Protein AF-A0A377V210-F1 (afdb_monomer)

Radius of gyration: 30.66 Å; Cα contacts (8 Å, |Δi|>4): 24; chains: 1; bounding box: 51×20×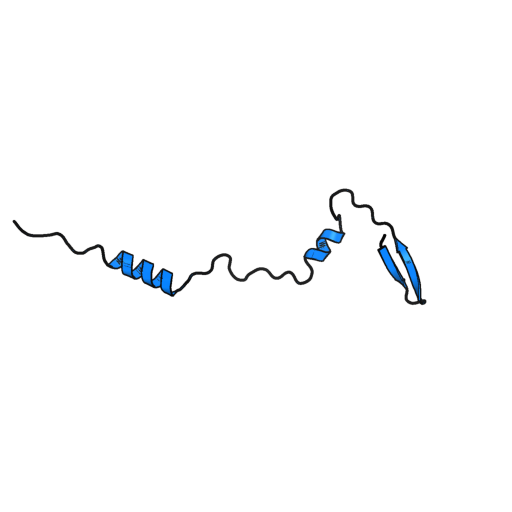93 Å

Structure (mmCIF, N/CA/C/O backbone):
data_AF-A0A377V210-F1
#
_entry.id   AF-A0A377V210-F1
#
loop_
_atom_site.group_PDB
_atom_site.id
_atom_site.type_symbol
_atom_site.label_atom_id
_atom_site.label_alt_id
_atom_site.label_comp_id
_atom_site.label_asym_id
_atom_site.label_entity_id
_atom_site.label_seq_id
_atom_site.pdbx_PDB_ins_code
_atom_site.Cartn_x
_atom_site.Cartn_y
_atom_site.Cartn_z
_atom_site.occupancy
_atom_site.B_iso_or_equiv
_atom_site.auth_seq_id
_atom_site.auth_comp_id
_atom_site.auth_asym_id
_atom_site.auth_atom_id
_atom_site.pdbx_PDB_model_num
ATOM 1 N N . MET A 1 1 ? 16.993 -4.383 -4.159 1.00 84.19 1 MET A N 1
ATOM 2 C CA . MET A 1 1 ? 16.848 -4.446 -5.627 1.00 84.19 1 MET A CA 1
ATOM 3 C C . MET A 1 1 ? 15.428 -4.883 -5.929 1.00 84.19 1 MET A C 1
ATOM 5 O O . MET A 1 1 ? 14.975 -5.817 -5.280 1.00 84.19 1 MET A O 1
ATOM 9 N N . MET A 1 2 ? 14.718 -4.207 -6.828 1.00 91.50 2 MET A N 1
ATOM 10 C CA . MET A 1 2 ? 13.392 -4.631 -7.287 1.00 91.50 2 MET A CA 1
ATOM 11 C C . MET A 1 2 ? 13.489 -5.187 -8.699 1.00 91.50 2 MET A C 1
ATOM 13 O O . MET A 1 2 ? 14.233 -4.651 -9.518 1.00 91.50 2 MET A O 1
ATOM 17 N N . SER A 1 3 ? 12.709 -6.230 -8.964 1.00 95.31 3 SER A N 1
ATOM 18 C CA . SER A 1 3 ? 12.659 -6.923 -10.244 1.00 95.31 3 SER A CA 1
ATOM 19 C C . SER A 1 3 ? 11.233 -6.874 -10.776 1.00 95.31 3 SER A C 1
ATOM 21 O O . SER A 1 3 ? 10.314 -7.336 -10.101 1.00 95.31 3 SER A O 1
ATOM 23 N N . PHE A 1 4 ? 11.049 -6.328 -11.974 1.00 95.31 4 PHE A N 1
ATOM 24 C CA . PHE A 1 4 ? 9.751 -6.248 -12.642 1.00 95.31 4 PHE A CA 1
ATOM 25 C C . PHE A 1 4 ? 9.795 -7.028 -13.951 1.00 95.31 4 PHE A C 1
ATOM 27 O O . PHE A 1 4 ? 10.773 -6.935 -14.690 1.00 95.31 4 PHE A O 1
ATOM 34 N N . SER A 1 5 ? 8.736 -7.782 -14.236 1.00 96.81 5 SER A N 1
ATOM 35 C CA . SER A 1 5 ? 8.581 -8.458 -15.528 1.00 96.81 5 SER A CA 1
ATOM 36 C C . SER A 1 5 ? 7.887 -7.506 -16.493 1.00 96.81 5 SER A C 1
ATOM 38 O O . SER A 1 5 ? 6.775 -7.056 -16.214 1.00 96.81 5 SER A O 1
ATOM 40 N N . ALA A 1 6 ? 8.548 -7.165 -17.594 1.00 96.00 6 ALA A N 1
ATOM 41 C CA . ALA A 1 6 ? 7.953 -6.363 -18.651 1.00 96.00 6 ALA A CA 1
ATOM 42 C C . ALA A 1 6 ? 7.111 -7.246 -19.599 1.00 96.00 6 ALA A C 1
ATOM 44 O O . ALA A 1 6 ? 7.350 -8.454 -19.691 1.00 96.00 6 ALA A O 1
ATOM 45 N N . PRO A 1 7 ? 6.126 -6.675 -20.321 1.00 96.69 7 PRO A N 1
ATOM 46 C CA . PRO A 1 7 ? 5.272 -7.434 -21.244 1.00 96.69 7 PRO A CA 1
ATOM 47 C C . PRO A 1 7 ? 6.029 -8.110 -22.396 1.00 96.69 7 PRO A C 1
ATOM 49 O O . PRO A 1 7 ? 5.534 -9.066 -22.981 1.00 96.69 7 PRO A O 1
ATOM 52 N N . ASP A 1 8 ? 7.229 -7.625 -22.713 1.00 96.25 8 ASP A N 1
ATOM 53 C CA . ASP A 1 8 ? 8.132 -8.189 -23.720 1.00 96.25 8 ASP A CA 1
ATOM 54 C C . ASP A 1 8 ? 8.968 -9.376 -23.194 1.00 96.25 8 ASP A C 1
ATOM 56 O O . ASP A 1 8 ? 9.855 -9.871 -23.887 1.00 96.25 8 ASP A O 1
ATOM 60 N N . GLY A 1 9 ? 8.705 -9.830 -21.964 1.00 95.19 9 GLY A N 1
ATOM 61 C CA . GLY A 1 9 ? 9.396 -10.950 -21.326 1.00 95.19 9 GLY A CA 1
ATOM 62 C C . GLY A 1 9 ? 10.754 -10.592 -20.723 1.00 95.19 9 GLY A C 1
ATOM 63 O O . GLY A 1 9 ? 11.433 -11.469 -20.187 1.00 95.19 9 GLY A O 1
ATOM 64 N N . ARG A 1 10 ? 11.176 -9.323 -20.777 1.00 97.19 10 ARG A N 1
ATOM 65 C CA . ARG A 1 10 ? 12.442 -8.881 -20.180 1.00 97.19 10 ARG A CA 1
ATOM 66 C C . ARG A 1 10 ? 12.257 -8.523 -18.711 1.00 97.19 10 ARG A C 1
ATOM 68 O O . ARG A 1 10 ? 11.220 -8.017 -18.286 1.00 97.19 10 ARG A O 1
ATOM 75 N N . THR A 1 11 ? 13.316 -8.725 -17.935 1.00 97.00 11 THR A N 1
ATOM 76 C CA . THR A 1 11 ? 13.349 -8.329 -16.526 1.00 97.00 11 THR A CA 1
ATOM 77 C C . THR A 1 11 ? 13.955 -6.938 -16.373 1.00 97.00 11 THR A C 1
ATOM 79 O O . THR A 1 11 ? 15.087 -6.696 -16.792 1.00 97.00 11 THR A O 1
ATOM 82 N N . LEU A 1 12 ? 13.230 -6.036 -15.717 1.00 96.81 12 LEU A N 1
ATOM 83 C CA . LEU A 1 12 ? 13.696 -4.701 -15.358 1.00 96.81 12 LEU A CA 1
ATOM 84 C C . LEU A 1 12 ? 14.179 -4.682 -13.910 1.00 96.81 12 LEU A C 1
ATOM 86 O O . LEU A 1 12 ? 13.475 -5.120 -13.001 1.00 96.81 12 LEU A O 1
ATOM 90 N N . GLN A 1 13 ? 15.368 -4.128 -13.699 1.00 97.12 13 GLN A N 1
ATOM 91 C CA . GLN A 1 13 ? 16.029 -4.058 -12.402 1.00 97.12 13 GLN A CA 1
ATOM 92 C C . GLN A 1 13 ? 16.067 -2.608 -11.912 1.00 97.12 13 GLN A C 1
ATOM 94 O O . GLN A 1 13 ? 16.594 -1.736 -12.598 1.00 97.12 13 GLN A O 1
ATOM 99 N N . TRP A 1 14 ? 15.506 -2.347 -10.731 1.00 94.75 14 TRP A N 1
ATOM 100 C CA . TRP A 1 14 ? 15.375 -1.000 -10.167 1.00 94.75 14 TRP A CA 1
ATOM 101 C C . TRP A 1 14 ? 15.957 -0.910 -8.754 1.00 94.75 14 TRP A C 1
ATOM 103 O O . TRP A 1 14 ? 15.825 -1.826 -7.933 1.00 94.75 14 TRP A O 1
ATOM 113 N N . VAL A 1 15 ? 16.565 0.237 -8.449 1.00 95.19 15 VAL A N 1
ATOM 114 C CA . VAL A 1 15 ? 17.030 0.591 -7.103 1.00 95.19 15 VAL A CA 1
ATOM 115 C C . VAL A 1 15 ? 16.140 1.701 -6.561 1.00 95.19 15 VAL A C 1
ATOM 117 O O . VAL A 1 15 ? 16.178 2.826 -7.049 1.00 95.19 15 VAL A O 1
ATOM 120 N N . LEU A 1 16 ? 15.362 1.395 -5.524 1.00 93.94 16 LEU A N 1
ATOM 121 C CA . LEU A 1 16 ? 14.652 2.405 -4.746 1.00 93.94 16 LEU A CA 1
ATOM 122 C C . LEU A 1 16 ? 15.505 2.804 -3.541 1.00 93.94 16 LEU A C 1
ATOM 124 O O . LEU A 1 1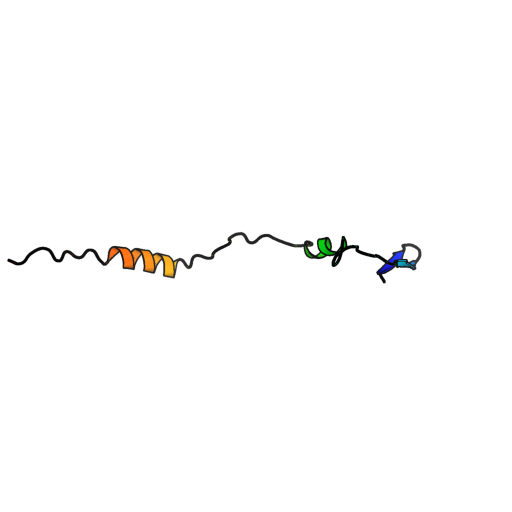6 ? 15.940 1.937 -2.782 1.00 93.94 16 LEU A O 1
ATOM 128 N N . ARG A 1 17 ? 15.707 4.109 -3.343 1.00 95.06 17 ARG A N 1
ATOM 129 C CA . ARG A 1 17 ? 16.353 4.666 -2.148 1.00 95.06 17 ARG A CA 1
ATOM 130 C C . ARG A 1 17 ? 15.348 5.515 -1.384 1.00 95.06 17 ARG A C 1
ATOM 132 O O . ARG A 1 17 ? 14.924 6.560 -1.869 1.00 95.06 17 ARG A O 1
ATOM 139 N N . SER A 1 18 ? 14.953 5.046 -0.208 1.00 95.38 18 SER A N 1
ATOM 140 C CA . SER A 1 18 ? 14.154 5.823 0.733 1.00 95.38 18 SER A CA 1
ATOM 141 C C . SER A 1 18 ? 15.057 6.755 1.537 1.00 95.38 18 SER A C 1
ATOM 143 O O . SER A 1 18 ? 16.211 6.439 1.815 1.00 95.38 18 SER A O 1
ATOM 145 N N . GLN A 1 19 ? 14.524 7.916 1.911 1.00 95.31 19 GLN A N 1
ATOM 146 C CA . GLN A 1 19 ? 15.212 8.826 2.832 1.00 95.31 19 GLN A CA 1
ATOM 147 C C . GLN A 1 19 ? 15.057 8.372 4.290 1.00 95.31 19 GLN A C 1
ATOM 149 O O . GLN A 1 19 ? 15.966 8.543 5.092 1.00 95.31 19 GLN A O 1
ATOM 154 N N . LEU A 1 20 ? 13.911 7.769 4.623 1.00 94.31 20 LEU A N 1
ATOM 155 C CA . LEU A 1 2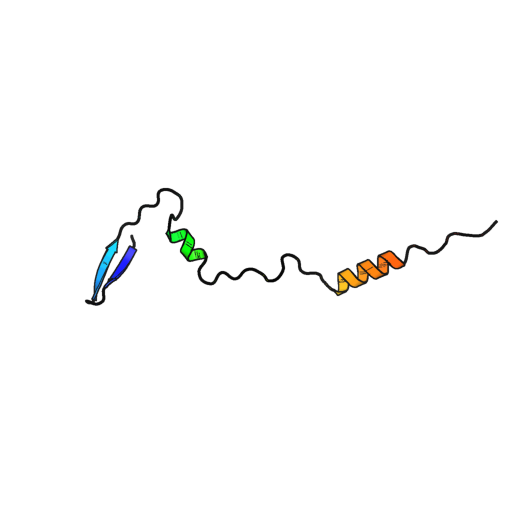0 ? 13.574 7.306 5.964 1.00 94.31 20 LEU A CA 1
ATOM 156 C C . LEU A 1 20 ? 12.775 6.001 5.881 1.00 94.31 20 LEU A C 1
ATOM 158 O O . LEU A 1 20 ? 11.836 5.894 5.086 1.00 94.31 20 LEU A O 1
ATOM 162 N N . GLY A 1 21 ? 13.138 5.024 6.717 1.00 93.50 21 GLY A N 1
ATOM 163 C CA . GLY A 1 21 ? 12.442 3.739 6.827 1.00 93.50 21 GLY A CA 1
ATOM 164 C C . GLY A 1 21 ? 12.218 3.052 5.475 1.00 93.50 21 GLY A C 1
ATOM 165 O O . GLY A 1 21 ? 13.046 3.133 4.565 1.00 93.50 21 GLY A O 1
ATOM 166 N N . SER A 1 22 ? 11.054 2.423 5.316 1.00 94.19 22 SER A N 1
ATOM 167 C CA . SER A 1 22 ? 10.642 1.767 4.064 1.00 94.19 22 SER A CA 1
ATOM 168 C C . SER A 1 22 ? 10.202 2.746 2.961 1.00 94.19 22 SER A C 1
ATOM 170 O O . SER A 1 22 ? 9.812 2.318 1.872 1.00 94.19 22 SER A O 1
ATOM 172 N N . GLY A 1 23 ? 10.255 4.059 3.218 1.00 95.06 23 GLY A N 1
ATOM 173 C CA . GLY A 1 23 ? 9.827 5.106 2.293 1.00 95.06 23 GLY A CA 1
ATOM 174 C C . GLY A 1 23 ? 8.423 4.852 1.725 1.00 95.06 23 GLY A C 1
ATOM 175 O O . GLY A 1 23 ? 7.522 4.483 2.480 1.00 95.06 23 GLY A O 1
ATOM 176 N N . PRO A 1 24 ? 8.215 4.997 0.403 1.00 94.00 24 PRO A N 1
ATOM 177 C CA . PRO A 1 24 ? 6.891 4.831 -0.195 1.00 94.00 24 PRO A CA 1
ATOM 178 C C . PRO A 1 24 ? 6.355 3.396 -0.093 1.00 94.00 24 PRO A C 1
ATOM 180 O O . PRO A 1 24 ? 5.150 3.186 -0.205 1.00 94.00 24 PRO A O 1
ATOM 183 N N . LEU A 1 25 ? 7.214 2.399 0.158 1.00 95.44 25 LEU A N 1
ATOM 184 C CA . LEU A 1 25 ? 6.762 1.017 0.293 1.00 95.44 25 LEU A CA 1
ATOM 185 C C . LEU A 1 25 ? 6.002 0.756 1.594 1.00 95.44 25 LEU A C 1
ATOM 187 O O . LEU A 1 25 ? 5.299 -0.246 1.683 1.00 95.44 25 LEU A O 1
ATOM 191 N N . ALA A 1 26 ? 6.104 1.643 2.589 1.00 95.56 26 ALA A N 1
ATOM 192 C CA . ALA A 1 26 ? 5.344 1.517 3.832 1.00 95.56 26 ALA A CA 1
ATOM 193 C C . ALA A 1 26 ? 3.828 1.441 3.576 1.00 95.56 26 ALA A C 1
ATOM 195 O O . ALA A 1 26 ? 3.114 0.732 4.279 1.00 95.56 26 ALA A O 1
ATOM 196 N N . LEU A 1 27 ? 3.346 2.088 2.509 1.00 95.75 27 LEU A N 1
ATOM 197 C CA . LEU A 1 27 ? 1.936 2.068 2.122 1.00 95.75 27 LEU A CA 1
ATOM 198 C C . LEU A 1 27 ? 1.441 0.678 1.700 1.00 95.75 27 LEU A C 1
ATOM 200 O O . LEU A 1 27 ? 0.243 0.417 1.773 1.00 95.75 27 LEU A O 1
ATOM 204 N N . LEU A 1 28 ? 2.329 -0.241 1.297 1.00 95.81 28 LEU A N 1
ATOM 205 C CA . LEU A 1 28 ? 1.923 -1.610 0.963 1.00 95.81 28 LEU A CA 1
ATOM 206 C C . LEU A 1 28 ? 1.356 -2.357 2.176 1.00 95.81 28 LEU A C 1
ATOM 208 O O . LEU A 1 28 ? 0.514 -3.230 1.985 1.00 95.81 28 LEU A O 1
ATOM 212 N N . ALA A 1 29 ? 1.775 -2.009 3.397 1.00 94.50 29 ALA A N 1
ATOM 213 C CA . ALA A 1 29 ? 1.253 -2.618 4.621 1.00 94.50 29 ALA A CA 1
ATOM 214 C C . ALA A 1 29 ? -0.233 -2.298 4.858 1.00 94.50 29 ALA A C 1
ATOM 216 O O . ALA A 1 29 ? -0.902 -3.005 5.602 1.00 94.50 29 ALA A O 1
ATOM 217 N N . LEU A 1 30 ? -0.758 -1.257 4.206 1.00 96.62 30 LEU A N 1
ATOM 218 C CA . LEU A 1 30 ? -2.165 -0.871 4.297 1.00 96.62 30 LEU A CA 1
ATOM 219 C C . LEU A 1 30 ? -3.060 -1.643 3.314 1.00 96.62 30 LEU A C 1
ATOM 221 O O . LEU A 1 30 ? -4.278 -1.473 3.335 1.00 96.62 30 LEU A O 1
ATOM 225 N N . ARG A 1 31 ? -2.503 -2.482 2.425 1.00 96.81 31 ARG A N 1
ATOM 226 C CA . ARG A 1 31 ? -3.329 -3.271 1.499 1.00 96.81 31 ARG A CA 1
ATOM 227 C C . ARG A 1 31 ? -4.158 -4.291 2.273 1.00 96.81 31 ARG A C 1
ATOM 229 O O . ARG A 1 31 ? -3.602 -5.157 2.937 1.00 96.81 31 ARG A O 1
ATOM 236 N N . GLY A 1 32 ? -5.479 -4.215 2.125 1.00 95.56 32 GLY A N 1
ATOM 237 C CA . GLY A 1 32 ? -6.404 -5.094 2.841 1.00 95.56 3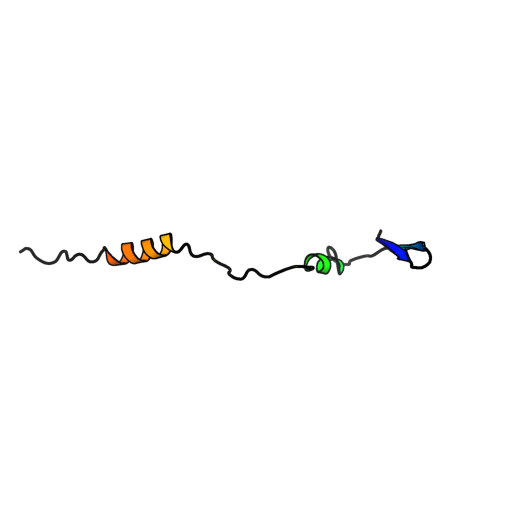2 GLY A CA 1
ATOM 238 C C . GLY A 1 32 ? -6.538 -4.764 4.328 1.00 95.56 32 GLY A C 1
ATOM 239 O O . GLY A 1 32 ? -7.097 -5.567 5.066 1.00 95.56 32 GLY A O 1
ATOM 240 N N . LEU A 1 33 ? -6.040 -3.605 4.776 1.00 97.25 33 LEU A N 1
ATOM 241 C CA . LEU A 1 33 ? -6.268 -3.143 6.137 1.00 97.25 33 LEU A CA 1
ATOM 242 C C . LEU A 1 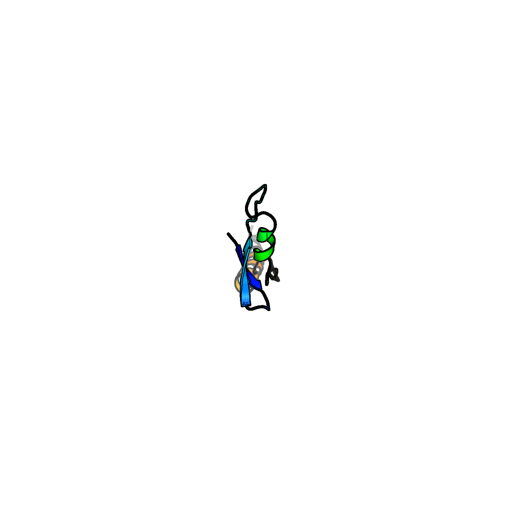33 ? -7.754 -2.818 6.323 1.00 97.25 33 LEU A C 1
ATOM 244 O O . LEU A 1 33 ? -8.296 -1.947 5.643 1.00 97.25 33 LEU A O 1
ATOM 248 N N . THR A 1 34 ? -8.382 -3.483 7.284 1.00 96.62 34 THR A N 1
ATOM 249 C CA . THR A 1 34 ? -9.715 -3.147 7.784 1.00 96.62 34 THR A CA 1
ATOM 250 C C . THR A 1 34 ? -9.590 -2.648 9.209 1.00 96.62 34 THR A C 1
ATOM 252 O O . THR A 1 34 ? -8.887 -3.247 10.026 1.00 96.62 34 THR A O 1
ATOM 255 N N . LEU A 1 35 ? -10.264 -1.544 9.506 1.00 96.88 35 LEU A N 1
ATOM 256 C CA . LEU A 1 35 ? -10.351 -1.070 10.878 1.00 96.88 35 LEU A CA 1
ATOM 257 C C . LEU A 1 35 ? -11.260 -2.011 11.678 1.00 96.88 35 LEU A C 1
ATOM 259 O O . LEU A 1 35 ? -12.236 -2.512 11.120 1.00 96.88 35 LEU A O 1
ATOM 263 N N . PRO A 1 36 ? -10.939 -2.274 12.953 1.00 94.19 36 PRO A N 1
ATOM 264 C CA . PRO A 1 36 ? -11.826 -3.038 13.813 1.00 94.19 36 PRO A CA 1
ATOM 265 C C . PRO A 1 36 ? -13.136 -2.272 14.024 1.00 94.19 36 PRO A C 1
ATOM 267 O O . PRO A 1 36 ? -13.125 -1.050 14.182 1.00 94.19 36 PRO A O 1
ATOM 270 N N . ASP A 1 37 ? -14.253 -2.998 14.072 1.00 93.94 37 ASP A N 1
ATOM 271 C CA . ASP A 1 37 ? -15.580 -2.403 14.283 1.00 93.94 37 ASP A CA 1
ATOM 272 C C . ASP A 1 37 ? -15.731 -1.797 15.688 1.00 93.94 37 ASP A C 1
ATOM 274 O O . ASP A 1 37 ? -16.534 -0.888 15.900 1.00 93.94 37 ASP A O 1
ATOM 278 N N . GLN A 1 38 ? -14.962 -2.299 16.663 1.00 90.50 38 GLN A N 1
ATOM 279 C CA . GLN A 1 38 ? -14.975 -1.847 18.053 1.00 90.50 38 GLN A CA 1
ATOM 280 C C . GLN A 1 38 ? -13.568 -1.879 18.658 1.00 90.50 38 GLN A C 1
ATOM 282 O O . GLN A 1 38 ? -12.748 -2.732 18.323 1.00 90.50 38 GLN A O 1
ATOM 287 N N . ILE A 1 39 ? -13.299 -0.943 19.571 1.00 91.50 39 ILE A N 1
ATOM 288 C CA . ILE A 1 39 ? -12.017 -0.844 20.289 1.00 91.50 39 ILE A CA 1
ATOM 289 C C . ILE A 1 39 ? -12.011 -1.705 21.559 1.00 91.50 39 ILE A C 1
ATOM 291 O O . ILE A 1 39 ? -10.972 -2.245 21.932 1.00 91.50 39 ILE A O 1
ATOM 295 N N . PHE A 1 40 ? -13.168 -1.850 22.207 1.00 88.75 40 PHE A N 1
ATOM 296 C CA . PHE A 1 40 ? -13.350 -2.655 23.411 1.00 88.75 40 PHE A CA 1
ATOM 297 C C . PHE A 1 40 ? -14.437 -3.695 23.167 1.00 88.75 40 PHE A C 1
ATOM 299 O O . PHE A 1 40 ? -15.483 -3.364 22.613 1.00 88.75 40 PHE A O 1
ATOM 306 N N . THR A 1 41 ? -14.207 -4.923 23.623 1.00 83.12 41 THR A N 1
ATOM 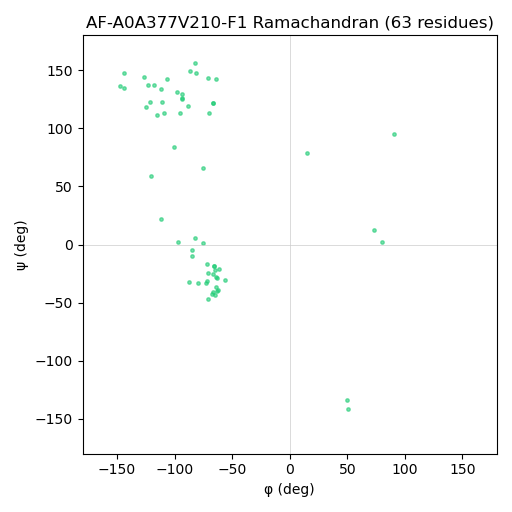307 C CA . THR A 1 41 ? -15.244 -5.953 23.684 1.00 83.12 41 THR A CA 1
ATOM 308 C C . THR A 1 41 ? -15.868 -5.907 25.067 1.00 83.12 41 THR A C 1
ATOM 310 O O . THR A 1 41 ? -15.161 -5.995 26.069 1.00 83.12 41 THR A O 1
ATOM 313 N N . VAL A 1 42 ? -17.186 -5.759 25.125 1.00 82.00 42 VAL A N 1
ATOM 314 C CA . VAL A 1 42 ? -17.932 -5.846 26.376 1.00 82.00 42 VAL A CA 1
ATOM 315 C C . VAL A 1 42 ? -18.439 -7.277 26.500 1.00 82.00 42 VAL A C 1
ATOM 317 O O . VAL A 1 42 ? -19.277 -7.697 25.701 1.00 82.00 42 VAL A O 1
ATOM 320 N N . ASP A 1 43 ? -17.936 -8.038 27.473 1.00 81.19 43 ASP A N 1
ATOM 321 C CA . ASP A 1 43 ? -18.563 -9.312 27.809 1.00 81.19 43 ASP A CA 1
ATOM 322 C C . ASP A 1 43 ? -19.912 -9.008 28.479 1.00 81.19 43 ASP A C 1
ATOM 324 O O . ASP A 1 43 ? -19.994 -8.377 29.541 1.00 81.19 43 ASP A O 1
ATOM 328 N N . ALA A 1 44 ? -20.998 -9.378 27.799 1.00 70.56 44 ALA A N 1
ATOM 329 C CA . ALA A 1 44 ? -22.349 -9.105 28.270 1.00 70.56 44 ALA A CA 1
ATOM 330 C C . ALA A 1 44 ? -22.646 -9.823 29.595 1.00 70.56 44 ALA A C 1
ATOM 332 O O . ALA A 1 44 ? -23.423 -9.301 30.397 1.00 70.56 44 ALA A O 1
ATOM 333 N N . ALA A 1 45 ? -22.014 -10.975 29.853 1.00 72.31 45 ALA A N 1
ATOM 334 C CA . ALA A 1 45 ? -22.149 -11.675 31.120 1.00 72.31 45 ALA A CA 1
ATOM 335 C C . ALA A 1 45 ? -21.436 -10.901 32.234 1.00 72.31 45 ALA A C 1
ATOM 337 O O . ALA A 1 45 ? -22.058 -10.639 33.257 1.00 72.31 45 ALA A O 1
ATOM 338 N N . GLU A 1 46 ? -20.198 -10.441 32.032 1.00 68.19 46 GLU A N 1
ATOM 339 C CA . GLU A 1 46 ? -19.497 -9.626 33.043 1.00 68.19 46 GLU A CA 1
ATOM 340 C C . GLU A 1 46 ? -20.193 -8.282 33.304 1.00 68.19 46 GLU A C 1
ATOM 342 O O . GLU A 1 46 ? -20.293 -7.837 34.448 1.00 68.19 46 GLU A O 1
ATOM 347 N N . SER A 1 47 ? -20.757 -7.660 32.268 1.00 69.62 47 SER A N 1
ATOM 348 C CA . SER A 1 47 ? -21.512 -6.408 32.410 1.00 69.62 47 SER A CA 1
ATOM 349 C C . SER A 1 47 ? -22.813 -6.607 33.180 1.00 69.62 47 SER A C 1
ATOM 351 O O . SER A 1 47 ? -23.136 -5.815 34.063 1.00 69.62 47 SER A O 1
ATOM 353 N N . ALA A 1 48 ? -23.543 -7.691 32.904 1.00 69.31 48 ALA A N 1
ATOM 354 C CA . ALA A 1 48 ? -24.729 -8.054 33.670 1.00 69.31 48 ALA A CA 1
ATOM 355 C C . ALA A 1 48 ? -24.385 -8.353 35.141 1.00 69.31 48 ALA A C 1
ATOM 357 O O . ALA A 1 48 ? -25.116 -7.916 36.031 1.00 69.31 48 ALA A O 1
ATOM 358 N N . GLN A 1 49 ? -23.249 -9.017 35.399 1.00 69.69 49 GLN A N 1
ATOM 359 C CA . GLN A 1 49 ? -22.736 -9.265 36.751 1.00 69.69 49 GLN A CA 1
ATOM 360 C C . GLN A 1 49 ? -22.388 -7.953 37.478 1.00 69.69 49 GLN A C 1
ATOM 362 O O . GLN A 1 49 ? -22.714 -7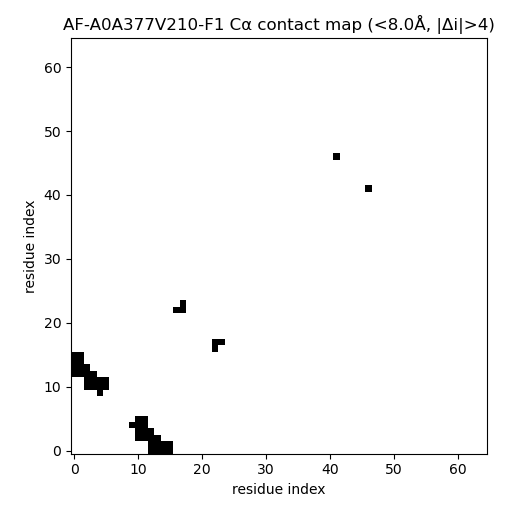.787 38.653 1.00 69.69 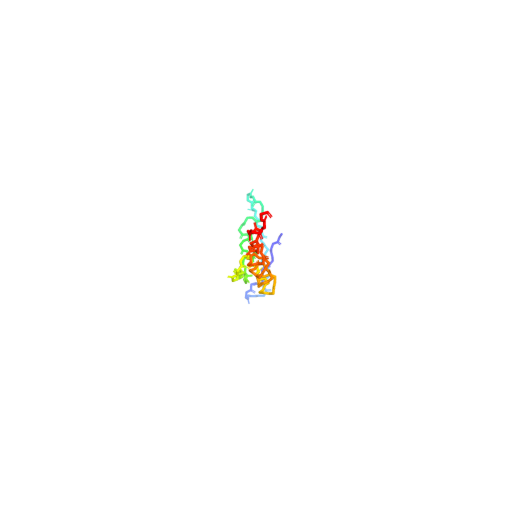49 GLN A O 1
ATOM 367 N N . ALA A 1 50 ? -21.793 -6.975 36.791 1.00 70.88 50 ALA A N 1
ATOM 368 C CA . ALA A 1 50 ? -21.490 -5.667 37.374 1.00 70.88 50 ALA A CA 1
ATOM 369 C C . ALA A 1 50 ? -22.761 -4.863 37.713 1.00 70.88 50 ALA A C 1
ATOM 371 O O . ALA A 1 50 ? -22.840 -4.274 38.794 1.00 70.88 50 ALA A O 1
ATOM 372 N N . LEU A 1 51 ? -23.783 -4.883 36.844 1.00 71.00 51 LEU A N 1
ATOM 373 C CA . LEU A 1 51 ? -25.077 -4.247 37.130 1.00 71.00 51 LEU A CA 1
ATOM 374 C C . LEU A 1 51 ? -25.810 -4.915 38.304 1.00 71.00 51 LEU A C 1
ATOM 376 O O . LEU A 1 51 ? -26.332 -4.212 39.164 1.00 71.00 51 LEU A O 1
ATOM 380 N N . THR A 1 52 ? -25.841 -6.251 38.379 1.00 67.62 52 THR A N 1
ATOM 381 C CA . THR A 1 52 ? -26.513 -6.948 39.493 1.00 67.62 52 THR A CA 1
ATOM 382 C C . THR A 1 52 ? -25.752 -6.821 40.812 1.00 67.62 52 THR A C 1
ATOM 384 O O . THR A 1 52 ? -26.385 -6.765 41.862 1.00 67.62 52 THR A O 1
ATOM 387 N N . THR A 1 53 ? -24.418 -6.734 40.783 1.00 64.19 53 THR A N 1
ATOM 388 C CA . THR A 1 53 ? -23.609 -6.555 42.002 1.00 64.19 53 THR A CA 1
ATOM 389 C C . THR A 1 53 ? -23.746 -5.130 42.553 1.00 64.19 53 THR A C 1
ATOM 391 O O . THR A 1 53 ? -23.782 -4.943 43.765 1.00 64.19 53 THR A O 1
ATOM 394 N N . GLY A 1 54 ? -23.911 -4.123 41.685 1.00 60.97 54 GLY A N 1
ATOM 395 C CA . GLY A 1 54 ? -24.173 -2.737 42.096 1.00 60.97 54 GLY A CA 1
ATOM 396 C C . GLY A 1 54 ? -25.572 -2.497 42.683 1.00 60.97 54 GLY A C 1
ATOM 397 O O . GLY A 1 54 ? -25.746 -1.576 43.476 1.00 60.97 54 GLY A O 1
ATOM 398 N N . LEU A 1 55 ? -26.557 -3.331 42.336 1.00 59.19 55 LEU A N 1
ATOM 399 C CA . LEU A 1 55 ? -27.933 -3.256 42.853 1.00 59.19 55 LEU A CA 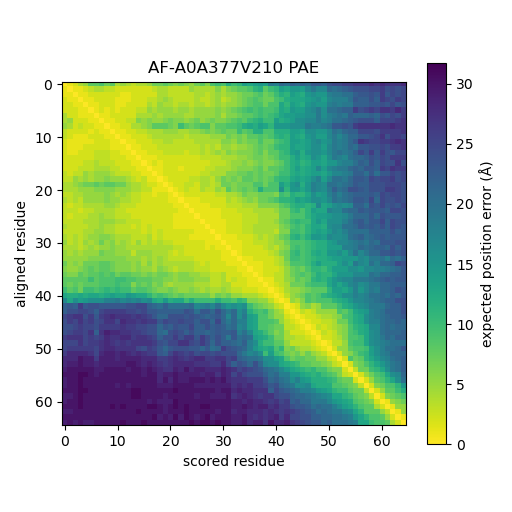1
ATOM 400 C C . LEU A 1 55 ? -28.129 -3.989 44.195 1.00 59.19 55 LEU A C 1
ATOM 402 O O . LEU A 1 55 ? -29.178 -3.842 44.814 1.00 59.19 55 LEU A O 1
ATOM 406 N N . GLY A 1 56 ? -27.143 -4.773 44.647 1.00 53.69 56 GLY A N 1
ATOM 407 C CA . GLY A 1 56 ? -27.244 -5.626 45.839 1.00 53.69 56 GLY A CA 1
ATOM 408 C C . GLY A 1 56 ? -26.675 -5.044 47.136 1.00 53.69 56 GLY A C 1
ATOM 409 O O . GLY A 1 56 ? -26.684 -5.743 48.142 1.00 53.69 56 GLY A O 1
ATOM 410 N N . ASN A 1 57 ? -26.164 -3.805 47.143 1.00 56.69 57 ASN A N 1
ATOM 411 C CA . ASN A 1 57 ? -25.495 -3.224 48.321 1.00 56.69 57 ASN A CA 1
ATOM 412 C C . ASN A 1 57 ? -26.260 -2.057 48.973 1.00 56.69 57 ASN A C 1
ATOM 414 O O . ASN A 1 57 ? -25.673 -1.238 49.680 1.00 56.69 57 ASN A O 1
ATOM 418 N N . SER A 1 58 ? -27.568 -1.977 48.748 1.00 57.84 58 SER A N 1
ATOM 419 C CA . SER A 1 58 ? -28.467 -1.079 49.476 1.00 57.84 58 SER A CA 1
ATOM 420 C C . SER A 1 58 ? -29.547 -1.892 50.182 1.00 57.84 58 SER A C 1
ATOM 422 O O . SER A 1 58 ? -30.728 -1.717 49.905 1.00 57.84 58 SER A O 1
ATOM 424 N N . ASP A 1 59 ? -29.127 -2.800 51.066 1.00 55.69 59 ASP A N 1
ATOM 425 C CA . ASP A 1 59 ? -30.002 -3.384 52.082 1.00 55.69 59 ASP A CA 1
ATOM 426 C C . ASP A 1 59 ? -29.712 -2.667 53.409 1.00 55.69 59 ASP A C 1
ATOM 428 O O . ASP A 1 59 ? -28.787 -2.980 54.149 1.00 55.69 59 ASP A O 1
ATOM 432 N N . MET A 1 60 ? -30.385 -1.527 53.539 1.00 62.59 60 MET A N 1
ATOM 433 C CA . MET A 1 60 ? -30.994 -0.977 54.749 1.00 62.59 60 MET A CA 1
ATOM 434 C C . MET A 1 60 ? -30.565 -1.588 56.105 1.00 62.59 60 MET A C 1
ATOM 436 O O . MET A 1 60 ? -31.345 -2.290 56.737 1.00 62.59 60 MET A O 1
ATOM 440 N N . ASP A 1 61 ? -29.394 -1.208 56.631 1.00 56.91 61 ASP A N 1
ATOM 441 C CA . ASP A 1 61 ? -29.159 -1.191 58.089 1.00 56.91 61 ASP A CA 1
ATOM 442 C C . ASP A 1 61 ? -29.892 0.032 58.680 1.00 56.91 61 ASP A C 1
ATOM 444 O O . ASP A 1 61 ? -29.296 1.019 59.117 1.00 56.91 61 ASP A O 1
ATOM 448 N N . GLU A 1 62 ? -31.223 0.013 58.615 1.00 65.06 62 GLU A N 1
ATOM 449 C CA . GLU A 1 62 ? -32.092 0.981 59.277 1.00 65.06 62 GLU A CA 1
ATOM 450 C C . GLU A 1 62 ? -33.087 0.214 60.160 1.00 65.06 62 GLU A C 1
ATOM 452 O O . GLU A 1 62 ? -33.920 -0.541 59.666 1.00 65.06 62 GLU A O 1
ATOM 457 N N . MET A 1 63 ? -32.994 0.484 61.468 1.00 56.31 63 MET A N 1
ATOM 458 C CA . MET A 1 63 ? -33.841 0.051 62.593 1.00 56.31 63 MET A CA 1
ATOM 459 C C . MET A 1 63 ? -33.456 -1.248 63.322 1.00 56.31 63 MET A C 1
ATOM 461 O O . MET A 1 63 ? -34.011 -2.308 63.066 1.00 56.31 63 MET A O 1
ATOM 465 N N . GLU A 1 64 ? -32.704 -1.101 64.417 1.00 49.91 64 GLU A N 1
ATOM 466 C CA . GLU A 1 64 ? -33.302 -1.388 65.730 1.00 49.91 64 GLU A CA 1
ATOM 467 C C . GLU A 1 64 ? -32.702 -0.487 66.825 1.00 49.91 64 GLU A C 1
ATOM 469 O O . GLU A 1 64 ? -31.503 -0.201 66.834 1.00 49.91 64 GLU A O 1
ATOM 474 N N . LEU A 1 65 ? -33.600 0.026 67.671 1.00 42.69 65 LEU A N 1
ATOM 475 C CA . LEU A 1 65 ? -33.369 0.852 68.861 1.00 42.69 65 LEU A CA 1
ATOM 476 C C . LEU A 1 65 ? -32.807 0.028 70.024 1.00 42.69 65 LEU A C 1
ATOM 478 O O . LEU A 1 65 ? -33.208 -1.149 70.152 1.00 42.69 65 LEU A O 1
#

Foldseek 3Di:
DDWDQDPVRDIDDDDDDAPDDPHPCVCVVCVVDDDDPDPDDDDPVVVVVVVVVVVPPPDDPDDDD

Solvent-accessible surface area (backbone atoms only — not comparable to full-atom values): 4598 Å² total; per-residue (Å²): 125,45,82,42,80,43,97,87,75,47,78,45,80,45,82,85,82,55,94,55,83,66,39,81,60,54,62,62,74,54,65,87,66,71,81,74,96,61,96,71,87,79,56,65,66,62,51,50,50,52,56,55,57,68,68,67,77,77,77,74,95,71,88,85,134

Secondary structure (DSSP, 8-state):
-EEEE-TTSPEEEE----SSTTGGGGGGGGTT----S-SS---HHHHHHHHHHHTSS--------

Nearest PDB structures (foldseek):
  6qlc-assembly1_A-2  TM=2.791E-01  e=2.350E+00  Pseudomonas phage LUZ7

Mean predicted aligned error: 13.23 Å

pLDDT: mean 83.21, std 15.96, range [42.69, 97.25]

Organism: Klebsiella pneumoniae (NCBI:txid573)

Sequence (65 aa):
MMSFSAPDGRTLQWVLRSQLGSGPLALLALRGLTLPDQIFTVDAAESAQALTTGLGNSDMDEMEL